Protein AF-A0A1Y2HUE1-F1 (afdb_monomer_lite)

Foldseek 3Di:
DCVVVVNDDAQQEDDDLVCLVVQDDVPRDHHYDCVRYVDPDDDRPFDWDDWDDDPPDTDTDTDD

Structure (mmCIF, N/CA/C/O backbone):
data_AF-A0A1Y2HUE1-F1
#
_entry.id   AF-A0A1Y2HUE1-F1
#
loop_
_atom_site.group_PDB
_atom_site.id
_atom_site.type_symbol
_atom_site.label_atom_id
_atom_site.label_alt_id
_atom_site.label_comp_id
_atom_site.label_asym_id
_atom_site.label_entity_id
_atom_site.label_seq_id
_atom_site.pdbx_PDB_ins_code
_atom_site.Cartn_x
_atom_site.Cartn_y
_atom_site.Cartn_z
_atom_site.occupancy
_atom_site.B_iso_or_equiv
_atom_site.auth_seq_id
_atom_site.auth_comp_id
_atom_site.auth_asym_id
_atom_site.auth_atom_id
_atom_site.pdbx_PDB_model_num
ATOM 1 N N . GLU A 1 1 ? -17.685 -0.291 -4.718 1.00 92.06 1 GLU A N 1
ATOM 2 C CA . GLU A 1 1 ? -19.004 -0.661 -4.154 1.00 92.06 1 GLU A CA 1
ATOM 3 C C . GLU A 1 1 ? -18.896 -1.649 -2.997 1.00 92.06 1 GLU A C 1
ATOM 5 O O . GLU A 1 1 ? -19.236 -1.265 -1.888 1.00 92.06 1 GLU A O 1
ATOM 10 N N . GLY A 1 2 ? -18.344 -2.857 -3.185 1.00 96.62 2 GLY A N 1
ATOM 11 C CA . GLY A 1 2 ? -18.227 -3.846 -2.095 1.00 96.62 2 GLY A CA 1
ATOM 12 C C . GLY A 1 2 ? -17.497 -3.338 -0.842 1.00 96.62 2 GLY A C 1
ATOM 13 O O . GLY A 1 2 ? -17.953 -3.560 0.275 1.00 96.62 2 GLY A O 1
ATOM 14 N N . THR A 1 3 ? -16.420 -2.566 -1.009 1.00 95.81 3 THR A N 1
ATOM 15 C CA . THR A 1 3 ? -15.710 -1.925 0.113 1.00 95.81 3 THR A CA 1
ATOM 16 C C . THR A 1 3 ? -16.509 -0.803 0.778 1.00 95.81 3 THR A C 1
ATOM 18 O O . THR A 1 3 ? -16.349 -0.566 1.970 1.00 95.81 3 THR A O 1
ATOM 21 N N . GLN A 1 4 ? -17.369 -0.098 0.040 1.00 93.06 4 GLN A N 1
ATOM 22 C CA . GLN A 1 4 ? -18.218 0.974 0.572 1.00 93.06 4 GLN A CA 1
ATOM 23 C C . GLN A 1 4 ? -19.391 0.400 1.371 1.00 93.06 4 GLN A C 1
ATOM 25 O O . GLN A 1 4 ? -19.724 0.932 2.423 1.00 93.06 4 GLN A O 1
ATOM 30 N N . ALA A 1 5 ? -19.951 -0.719 0.908 1.00 96.00 5 ALA A N 1
ATOM 31 C CA . ALA A 1 5 ? -20.992 -1.473 1.600 1.00 96.00 5 ALA A CA 1
ATOM 32 C C . ALA A 1 5 ? -20.467 -2.310 2.787 1.00 96.00 5 ALA A C 1
ATOM 34 O O . ALA A 1 5 ? -21.256 -2.952 3.471 1.00 96.00 5 ALA A O 1
ATOM 35 N N . GLY A 1 6 ? -19.149 -2.340 3.025 1.00 94.31 6 GLY A N 1
ATOM 36 C CA . GLY A 1 6 ? -18.531 -3.124 4.104 1.00 94.31 6 GLY A CA 1
ATOM 37 C C . GLY A 1 6 ? -18.441 -4.632 3.838 1.00 94.31 6 GLY A C 1
ATOM 38 O O . GLY A 1 6 ? -18.076 -5.383 4.734 1.00 94.31 6 GLY A O 1
ATOM 39 N N . LEU A 1 7 ? -18.738 -5.078 2.615 1.00 97.44 7 LEU A N 1
ATOM 40 C CA . LEU A 1 7 ? -18.673 -6.486 2.207 1.00 97.44 7 LEU A CA 1
ATOM 41 C C . LEU A 1 7 ? -17.239 -6.953 1.927 1.00 97.44 7 LEU A C 1
ATOM 43 O O . LEU A 1 7 ? -16.943 -8.140 2.020 1.00 97.44 7 LEU A O 1
ATOM 47 N N . LEU A 1 8 ? -16.357 -6.022 1.554 1.00 96.75 8 LEU A N 1
ATOM 48 C CA . LEU A 1 8 ? -14.943 -6.284 1.301 1.00 96.75 8 LEU A CA 1
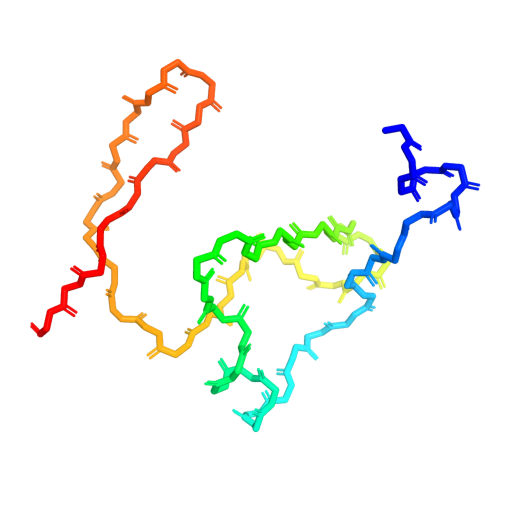ATOM 49 C C . LEU A 1 8 ? -14.073 -5.484 2.274 1.00 96.75 8 LEU A C 1
ATOM 51 O O . LEU A 1 8 ? -14.370 -4.308 2.522 1.00 96.75 8 LEU A O 1
ATOM 55 N N . PRO A 1 9 ? -12.984 -6.079 2.791 1.00 95.19 9 PRO A N 1
ATOM 56 C CA . PRO A 1 9 ? -12.088 -5.389 3.701 1.00 95.19 9 PRO A CA 1
ATOM 57 C C . PRO A 1 9 ? -11.383 -4.221 3.002 1.00 95.19 9 PRO A C 1
ATOM 59 O O . PRO A 1 9 ? -11.136 -4.235 1.795 1.00 95.19 9 PRO A O 1
ATOM 62 N N . ARG A 1 10 ? -11.036 -3.206 3.794 1.00 95.81 10 ARG A N 1
ATOM 63 C CA . ARG A 1 10 ? -10.221 -2.062 3.375 1.00 95.81 10 ARG A CA 1
ATOM 64 C C . ARG A 1 10 ? -8.961 -1.999 4.220 1.00 95.81 10 ARG A C 1
ATOM 66 O O . ARG A 1 10 ? -8.960 -2.396 5.384 1.00 95.81 10 ARG A O 1
ATOM 73 N N . THR A 1 11 ? -7.905 -1.429 3.661 1.00 97.00 11 THR A N 1
ATOM 74 C CA . THR A 1 11 ? -6.706 -1.084 4.421 1.00 97.00 11 THR A CA 1
ATOM 75 C C . THR A 1 11 ? -6.966 0.214 5.187 1.00 97.00 11 THR A C 1
ATOM 77 O O . THR A 1 11 ? -7.030 1.294 4.603 1.00 97.00 11 THR A O 1
ATOM 80 N N . THR A 1 12 ? -7.124 0.112 6.506 1.00 97.12 12 THR A N 1
ATOM 81 C CA . THR A 1 12 ? -7.503 1.232 7.392 1.00 97.12 12 THR A CA 1
ATOM 82 C C . THR A 1 12 ? -6.323 1.865 8.129 1.00 97.12 12 THR A C 1
ATOM 84 O O . THR A 1 12 ? -6.510 2.775 8.926 1.00 97.12 12 THR A O 1
ATOM 87 N N . ARG A 1 13 ? -5.093 1.403 7.878 1.00 97.38 13 ARG A N 1
ATOM 88 C CA . ARG A 1 13 ? -3.849 1.968 8.423 1.00 97.38 13 ARG A CA 1
ATOM 89 C C . ARG A 1 13 ? -2.656 1.588 7.558 1.00 97.38 13 ARG A C 1
ATOM 91 O O . ARG A 1 13 ? -2.737 0.657 6.758 1.00 97.38 13 ARG A O 1
ATOM 98 N N . ARG A 1 14 ? -1.511 2.243 7.768 1.00 97.25 14 ARG A N 1
ATOM 99 C CA . ARG A 1 14 ? -0.244 1.818 7.154 1.00 97.25 14 ARG A CA 1
ATOM 100 C C . ARG A 1 14 ? 0.123 0.391 7.563 1.00 97.25 14 ARG A C 1
ATOM 102 O O . ARG A 1 14 ? -0.049 -0.002 8.719 1.00 97.25 14 ARG A O 1
ATOM 109 N N . LEU A 1 15 ? 0.669 -0.345 6.598 1.00 96.81 15 LEU A N 1
ATOM 110 C CA . LEU A 1 15 ? 1.240 -1.665 6.826 1.00 96.81 15 LEU A CA 1
ATOM 111 C C . LEU A 1 15 ? 2.542 -1.569 7.626 1.00 96.81 15 LEU A C 1
ATOM 113 O O . LEU A 1 15 ? 3.383 -0.699 7.373 1.00 96.81 15 LEU A O 1
ATOM 117 N N . THR A 1 16 ? 2.712 -2.501 8.556 1.00 96.81 16 THR A N 1
ATOM 118 C CA . THR A 1 16 ? 3.972 -2.759 9.258 1.00 96.81 16 THR A CA 1
ATOM 119 C C . THR A 1 16 ? 5.024 -3.317 8.300 1.00 96.81 16 THR A C 1
ATOM 121 O O . THR A 1 16 ? 4.714 -3.762 7.195 1.00 96.81 16 THR A O 1
ATOM 124 N N . ALA A 1 17 ? 6.290 -3.325 8.724 1.00 94.75 17 ALA A N 1
ATOM 125 C CA . ALA A 1 17 ? 7.372 -3.865 7.906 1.00 94.75 17 ALA A CA 1
ATOM 126 C C . ALA A 1 17 ? 7.135 -5.332 7.499 1.00 94.75 17 ALA A C 1
ATOM 128 O O . ALA A 1 17 ? 7.396 -5.662 6.349 1.00 94.75 17 ALA A O 1
ATOM 129 N N . ALA A 1 18 ? 6.609 -6.165 8.404 1.00 96.06 18 ALA A N 1
ATOM 130 C CA . ALA A 1 18 ? 6.325 -7.576 8.138 1.00 96.06 18 ALA A CA 1
ATOM 131 C C . ALA A 1 18 ? 5.094 -7.778 7.236 1.00 96.06 18 ALA A C 1
ATOM 133 O O . ALA A 1 18 ? 5.084 -8.664 6.387 1.00 96.06 18 ALA A O 1
ATOM 134 N N . GLU A 1 19 ? 4.057 -6.944 7.381 1.00 96.62 19 GLU A N 1
ATOM 135 C CA . GLU A 1 19 ? 2.884 -6.993 6.495 1.00 96.62 19 GLU A CA 1
ATOM 136 C C . GLU A 1 19 ? 3.255 -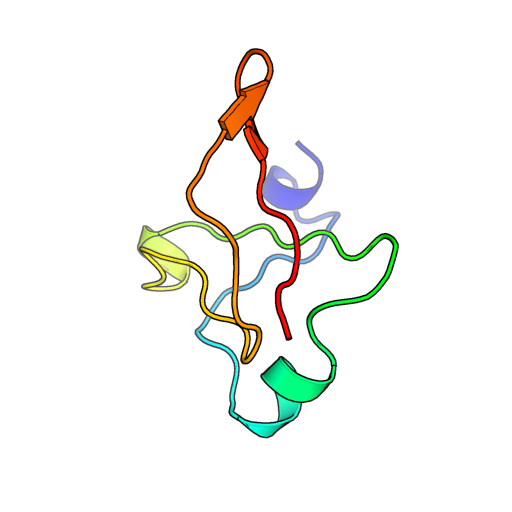6.610 5.058 1.00 96.62 19 GLU A C 1
ATOM 138 O O . GLU A 1 19 ? 2.751 -7.218 4.116 1.00 96.62 19 GLU A O 1
ATOM 143 N N . LYS A 1 20 ? 4.169 -5.645 4.876 1.00 96.75 20 LYS A N 1
ATOM 144 C CA . LYS A 1 20 ? 4.644 -5.237 3.545 1.00 96.75 20 LYS A CA 1
ATOM 145 C C . LYS A 1 20 ? 5.328 -6.368 2.780 1.00 96.75 20 LYS A C 1
ATOM 147 O O . LYS A 1 20 ? 5.147 -6.435 1.570 1.00 96.75 20 LYS A O 1
ATOM 152 N N . ASP A 1 21 ? 6.040 -7.259 3.470 1.00 94.56 21 ASP A N 1
ATOM 153 C CA . ASP A 1 21 ? 6.738 -8.399 2.849 1.00 94.56 21 ASP A CA 1
ATOM 154 C C . ASP A 1 21 ? 5.778 -9.389 2.176 1.00 94.56 21 ASP A C 1
ATOM 156 O O . ASP A 1 21 ? 6.184 -10.174 1.328 1.00 94.56 21 ASP A O 1
ATOM 160 N N . ARG A 1 22 ? 4.494 -9.357 2.550 1.00 94.69 22 ARG A N 1
ATOM 161 C CA . ARG A 1 22 ? 3.450 -10.250 2.026 1.00 94.69 22 ARG A CA 1
ATOM 162 C C . ARG A 1 22 ? 2.328 -9.497 1.313 1.00 94.69 22 ARG A C 1
ATOM 164 O O . ARG A 1 22 ? 1.327 -10.099 0.936 1.00 94.69 22 ARG A O 1
ATOM 171 N N . ALA A 1 23 ? 2.457 -8.178 1.176 1.00 95.50 23 ALA A N 1
ATOM 172 C CA . ALA A 1 23 ? 1.377 -7.329 0.691 1.00 95.50 23 ALA A CA 1
ATOM 173 C C . ALA A 1 23 ? 1.181 -7.433 -0.823 1.00 95.50 23 ALA A C 1
ATOM 175 O O . ALA A 1 23 ? 0.053 -7.313 -1.297 1.00 95.50 23 ALA A O 1
ATOM 176 N N . VAL A 1 24 ? 2.259 -7.640 -1.579 1.00 95.81 24 VAL A N 1
ATOM 177 C CA . VAL A 1 24 ? 2.224 -7.670 -3.042 1.00 95.81 24 VAL A CA 1
ATOM 178 C C . VAL A 1 24 ? 2.431 -9.098 -3.520 1.00 95.81 24 VAL A C 1
ATOM 180 O O . VAL A 1 24 ? 3.447 -9.723 -3.238 1.00 95.81 24 VAL A O 1
ATOM 183 N N . TYR A 1 25 ? 1.437 -9.611 -4.231 1.00 95.88 25 TYR A N 1
ATOM 184 C CA . TYR A 1 25 ? 1.462 -10.892 -4.923 1.00 95.88 25 TYR A CA 1
ATOM 185 C C . TYR A 1 25 ? 0.459 -10.837 -6.079 1.00 95.88 25 TYR A C 1
ATOM 187 O O . TYR A 1 25 ? -0.379 -9.931 -6.152 1.00 95.88 25 TYR A O 1
ATOM 195 N N . HIS A 1 26 ? 0.530 -11.801 -6.996 1.00 96.12 26 HIS A N 1
ATOM 196 C CA . HIS A 1 26 ? -0.393 -11.857 -8.125 1.00 96.12 26 HIS A CA 1
ATOM 197 C C . HIS A 1 26 ? -1.856 -11.921 -7.647 1.00 96.12 26 H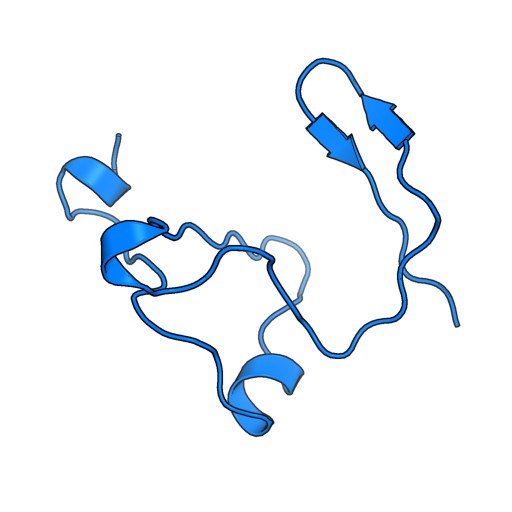IS A C 1
ATOM 199 O O . HIS A 1 26 ? -2.251 -12.858 -6.956 1.00 96.12 26 HIS A O 1
ATOM 205 N N . GLY A 1 27 ? -2.668 -10.937 -8.045 1.00 96.56 27 GLY A N 1
ATOM 206 C CA . GLY A 1 27 ? -4.081 -10.836 -7.663 1.00 96.56 27 GLY A CA 1
ATOM 207 C C . GLY A 1 27 ? -4.353 -10.071 -6.363 1.00 96.56 27 GLY A C 1
ATOM 208 O O . GLY A 1 27 ? -5.514 -9.926 -5.988 1.00 96.56 27 GLY A O 1
ATOM 209 N N . ALA A 1 28 ? -3.327 -9.546 -5.687 1.00 95.88 28 ALA A N 1
ATOM 210 C CA . ALA A 1 28 ? -3.519 -8.689 -4.522 1.00 95.88 28 ALA A CA 1
ATOM 211 C C . ALA A 1 28 ? -4.188 -7.359 -4.917 1.00 95.88 28 ALA A C 1
ATOM 213 O O . ALA A 1 28 ? -3.683 -6.625 -5.767 1.00 95.88 28 ALA A O 1
ATOM 214 N N . ILE A 1 29 ? -5.306 -7.026 -4.266 1.00 96.69 29 ILE A N 1
ATOM 215 C CA . ILE A 1 29 ? -6.027 -5.761 -4.452 1.00 96.69 29 ILE A CA 1
ATOM 216 C C . ILE A 1 29 ? -6.114 -5.054 -3.102 1.00 96.69 29 ILE A C 1
ATOM 218 O O . ILE A 1 29 ? -6.695 -5.579 -2.154 1.00 96.69 29 ILE A O 1
ATOM 222 N N . HIS A 1 30 ? -5.570 -3.840 -3.034 1.00 96.56 30 HIS A N 1
ATOM 223 C CA . HIS A 1 30 ? -5.610 -2.997 -1.839 1.00 96.56 30 HIS A CA 1
ATOM 224 C C . HIS A 1 30 ? -6.474 -1.770 -2.098 1.00 96.56 30 HIS A C 1
ATOM 226 O O . HIS A 1 30 ? -6.291 -1.066 -3.089 1.00 96.56 30 HIS A O 1
ATOM 232 N N . VAL A 1 31 ? -7.406 -1.497 -1.187 1.00 97.38 31 VAL A N 1
ATOM 233 C CA . VAL A 1 31 ? -8.284 -0.324 -1.244 1.00 97.38 31 VAL A CA 1
ATOM 234 C C . VAL A 1 31 ? -8.204 0.397 0.092 1.00 97.38 31 VAL A C 1
ATOM 236 O O . VAL A 1 31 ? -8.477 -0.198 1.134 1.00 97.38 31 VAL A O 1
ATOM 239 N N . PHE A 1 32 ? -7.852 1.680 0.070 1.00 97.19 32 PHE A N 1
ATOM 240 C CA . PHE A 1 32 ? -7.793 2.529 1.257 1.00 97.19 32 PHE A CA 1
ATOM 241 C C . PHE A 1 32 ? -8.450 3.881 0.994 1.00 97.19 32 PHE A C 1
ATOM 243 O O . PHE A 1 32 ? -8.418 4.404 -0.119 1.00 97.19 32 PHE A O 1
ATOM 250 N N . LEU A 1 33 ? -9.032 4.455 2.044 1.00 96.38 33 LEU A N 1
ATOM 251 C CA . LEU A 1 33 ? -9.529 5.827 2.040 1.00 96.38 33 LEU A CA 1
ATOM 252 C C . LEU A 1 33 ? -8.498 6.718 2.733 1.00 96.38 33 LEU A C 1
ATOM 254 O O . LEU A 1 33 ? -8.076 6.409 3.848 1.00 96.38 33 LEU A O 1
ATOM 258 N N . GLU A 1 34 ? -8.107 7.832 2.109 1.00 97.31 34 GLU A N 1
ATOM 259 C CA . GLU A 1 34 ? -7.066 8.718 2.658 1.00 97.31 34 GLU A CA 1
ATOM 260 C C . GLU A 1 34 ? -7.419 9.216 4.070 1.00 97.31 34 GLU A C 1
ATOM 262 O O . GLU A 1 34 ? -6.571 9.185 4.958 1.00 97.31 34 GLU A O 1
ATOM 267 N N . ARG A 1 35 ? -8.678 9.619 4.303 1.00 96.06 35 ARG A N 1
ATOM 268 C CA . ARG A 1 35 ? -9.131 10.146 5.605 1.00 96.06 35 ARG A CA 1
ATOM 269 C C . ARG A 1 35 ? -9.156 9.096 6.719 1.00 96.06 35 ARG A C 1
ATOM 271 O O . ARG A 1 35 ? -8.809 9.420 7.844 1.00 96.06 35 ARG A O 1
ATOM 278 N N . GLU A 1 36 ? -9.580 7.872 6.407 1.00 95.81 36 GLU A N 1
ATOM 279 C CA . GLU A 1 36 ? -9.673 6.765 7.376 1.00 95.81 36 GLU A CA 1
ATOM 280 C C . GLU A 1 36 ? -8.280 6.214 7.705 1.00 95.81 36 GLU A C 1
ATOM 282 O O . GLU A 1 36 ? -7.951 5.999 8.865 1.00 95.81 36 GLU A O 1
ATOM 287 N N . SER A 1 37 ? -7.449 6.015 6.677 1.00 97.31 37 SER A N 1
ATOM 288 C CA . SER A 1 37 ? -6.170 5.309 6.807 1.00 97.31 37 SER A CA 1
ATOM 289 C C . SER A 1 37 ? -4.953 6.197 7.058 1.00 97.31 37 SER A C 1
ATOM 291 O O . SER A 1 37 ? -3.899 5.698 7.462 1.00 97.31 37 SER A O 1
ATOM 293 N N . GLY A 1 38 ? -5.043 7.492 6.737 1.00 97.56 38 GLY A N 1
ATOM 294 C CA . GLY A 1 38 ? -3.893 8.399 6.679 1.00 97.56 38 GLY A CA 1
ATOM 295 C C . GLY A 1 38 ? -2.894 8.075 5.555 1.00 97.56 38 GLY A C 1
ATOM 296 O O . GLY A 1 38 ? -1.799 8.649 5.501 1.00 97.56 38 GLY A O 1
ATOM 297 N N . ILE A 1 39 ? -3.224 7.146 4.651 1.00 98.06 39 ILE A N 1
ATOM 298 C CA . ILE A 1 39 ? -2.380 6.773 3.514 1.00 98.06 39 ILE A CA 1
ATOM 299 C C . ILE A 1 39 ? -2.692 7.705 2.342 1.00 98.06 39 ILE A C 1
ATOM 301 O O . ILE A 1 39 ? -3.782 7.672 1.785 1.00 98.06 39 ILE A O 1
ATOM 305 N N . LYS A 1 40 ? -1.698 8.506 1.941 1.00 97.56 40 LYS A N 1
ATOM 306 C CA . LYS A 1 40 ? -1.752 9.348 0.726 1.00 97.56 40 LYS A CA 1
ATOM 307 C C . LYS A 1 40 ? -1.040 8.730 -0.473 1.00 97.56 40 LYS A C 1
ATOM 309 O O . LYS A 1 40 ? -1.297 9.073 -1.618 1.00 97.56 40 LYS A O 1
ATOM 314 N N . ARG A 1 41 ? -0.072 7.859 -0.188 1.00 97.19 41 ARG A N 1
ATOM 315 C CA . ARG A 1 41 ? 0.740 7.129 -1.161 1.00 97.19 41 ARG A CA 1
ATOM 316 C C . ARG A 1 41 ? 0.958 5.729 -0.620 1.00 97.19 41 ARG A C 1
ATOM 318 O O . ARG A 1 41 ? 1.367 5.583 0.539 1.00 97.19 41 ARG A O 1
ATOM 325 N N . TRP A 1 42 ? 0.661 4.738 -1.449 1.00 97.44 42 TRP A N 1
ATOM 326 C CA . TRP A 1 42 ? 0.967 3.350 -1.151 1.00 97.44 42 TRP A CA 1
ATOM 327 C C . TRP A 1 42 ? 2.484 3.144 -1.119 1.00 97.44 42 TRP A C 1
ATOM 329 O O . TRP A 1 42 ? 3.212 3.742 -1.907 1.00 97.44 42 TRP A O 1
ATOM 339 N N . THR A 1 43 ? 2.953 2.334 -0.173 1.00 96.50 43 THR A N 1
ATOM 340 C CA . THR A 1 43 ? 4.360 1.933 -0.076 1.00 96.50 43 THR A CA 1
ATOM 341 C C . THR A 1 43 ? 4.411 0.453 0.263 1.00 96.50 43 THR A C 1
ATOM 343 O O . THR A 1 43 ? 4.113 0.071 1.400 1.00 96.50 43 THR A O 1
ATOM 346 N N . ASP A 1 44 ? 4.820 -0.351 -0.696 1.00 93.50 44 ASP A N 1
ATOM 347 C CA . ASP A 1 44 ? 5.332 -1.702 -0.501 1.00 93.50 44 ASP A CA 1
ATOM 348 C C . ASP A 1 44 ? 6.872 -1.634 -0.542 1.00 93.50 44 ASP A C 1
ATOM 350 O O . ASP A 1 44 ? 7.440 -0.561 -0.747 1.00 93.50 44 ASP A O 1
ATOM 354 N N . LYS A 1 45 ? 7.583 -2.711 -0.209 1.00 93.25 45 LYS A N 1
ATOM 355 C CA . LYS A 1 45 ? 9.059 -2.690 -0.162 1.00 93.25 45 LYS A CA 1
ATOM 356 C C . LYS A 1 45 ? 9.706 -2.890 -1.542 1.00 93.25 45 LYS A C 1
ATOM 358 O O . LYS A 1 45 ? 10.895 -3.182 -1.601 1.00 93.25 45 LYS A O 1
ATOM 363 N N . LEU A 1 46 ? 8.933 -2.778 -2.621 1.00 94.94 46 LEU A N 1
ATOM 364 C CA . LEU A 1 46 ? 9.403 -3.083 -3.966 1.00 94.94 46 LEU A CA 1
ATOM 365 C C . LEU A 1 46 ? 9.930 -1.826 -4.659 1.00 94.94 46 LEU A C 1
ATOM 367 O O . LEU A 1 46 ? 9.474 -0.706 -4.406 1.00 94.94 46 LEU A O 1
ATOM 371 N N . HIS A 1 47 ? 10.895 -2.024 -5.552 1.00 96.25 47 HIS A N 1
ATOM 372 C CA . HIS A 1 47 ? 11.358 -0.976 -6.447 1.00 96.25 47 HIS A CA 1
ATOM 373 C C . HIS A 1 47 ? 10.505 -1.006 -7.712 1.00 96.25 47 HIS A C 1
ATOM 375 O O . HIS A 1 47 ? 10.328 -2.045 -8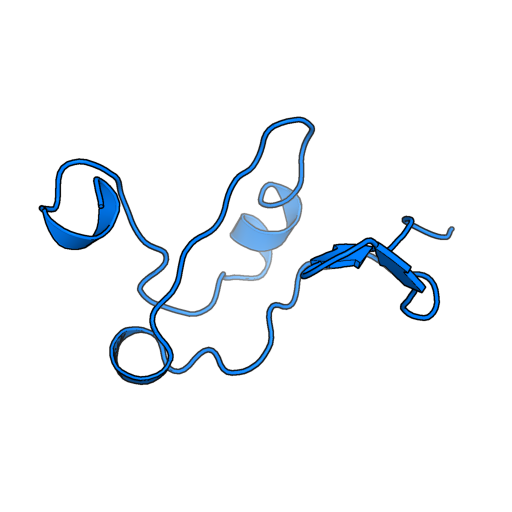.344 1.00 96.25 47 HIS A O 1
ATOM 381 N N . TRP A 1 48 ? 9.965 0.152 -8.084 1.00 97.62 48 TRP A N 1
ATOM 382 C CA . TRP A 1 48 ? 9.057 0.286 -9.218 1.00 97.62 48 TRP A CA 1
ATOM 383 C C . TRP A 1 48 ? 9.657 1.169 -10.304 1.00 97.62 48 TRP A C 1
ATOM 385 O O . TRP A 1 48 ? 10.295 2.186 -10.027 1.00 97.62 48 TRP A O 1
ATOM 395 N N . SER A 1 49 ? 9.381 0.816 -11.558 1.00 98.25 49 SER A N 1
ATOM 396 C CA . SER A 1 49 ? 9.680 1.654 -12.714 1.00 98.25 49 SER A CA 1
ATOM 397 C C . SER A 1 49 ? 8.998 3.024 -12.620 1.00 98.25 49 SER A C 1
ATOM 399 O O . SER A 1 49 ? 8.004 3.206 -11.916 1.00 98.25 49 SER A O 1
ATOM 401 N N . ALA A 1 50 ? 9.440 3.982 -13.440 1.00 98.19 50 ALA A N 1
ATOM 402 C CA . ALA A 1 50 ? 8.663 5.198 -13.674 1.00 98.19 50 ALA A CA 1
ATOM 403 C C . ALA A 1 50 ? 7.243 4.858 -14.168 1.00 98.19 50 ALA A C 1
ATOM 405 O O . ALA A 1 50 ? 7.047 3.870 -14.887 1.00 98.19 50 ALA A O 1
ATOM 406 N N . SER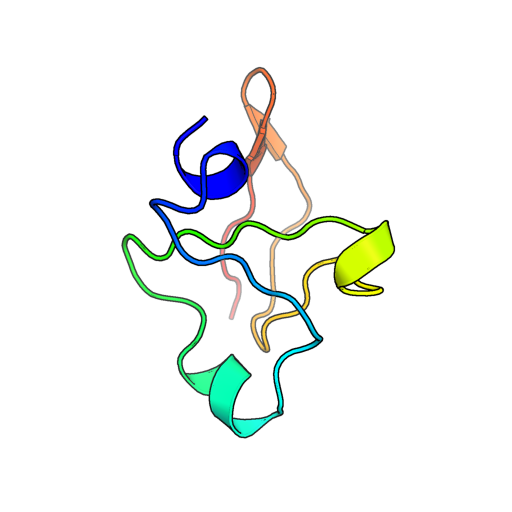 A 1 51 ? 6.263 5.689 -13.808 1.00 98.06 51 SER A N 1
ATOM 407 C CA . SER A 1 51 ? 4.865 5.446 -14.158 1.00 98.06 51 SER A CA 1
ATOM 408 C C . SER A 1 51 ? 4.633 5.464 -15.671 1.00 98.06 51 SER A C 1
ATOM 410 O O . SER A 1 51 ? 5.306 6.163 -16.444 1.00 98.06 51 SER A O 1
ATOM 412 N N . ARG A 1 52 ? 3.651 4.674 -16.105 1.00 98.25 52 ARG A N 1
ATOM 413 C CA . ARG A 1 52 ? 3.094 4.690 -17.460 1.00 98.25 52 ARG A CA 1
ATOM 414 C C . ARG A 1 52 ? 1.578 4.792 -17.377 1.00 98.25 52 ARG A C 1
ATOM 416 O O . ARG A 1 52 ? 0.969 4.151 -16.528 1.00 98.25 52 ARG A O 1
ATOM 423 N N . ILE A 1 53 ? 0.976 5.597 -18.244 1.00 98.25 53 ILE A N 1
ATOM 424 C CA . ILE A 1 53 ? -0.480 5.763 -18.289 1.00 98.25 53 ILE A CA 1
ATOM 425 C C . ILE A 1 53 ? -1.076 4.651 -19.154 1.00 98.25 53 ILE A C 1
ATOM 427 O O . ILE A 1 53 ? -0.633 4.443 -20.282 1.00 98.25 53 ILE A O 1
ATOM 431 N N . ALA A 1 54 ? -2.088 3.962 -18.631 1.00 97.44 54 ALA A N 1
ATOM 432 C CA . ALA A 1 54 ? -2.908 3.003 -19.366 1.00 97.44 54 ALA A CA 1
ATOM 433 C C . ALA A 1 54 ? -4.389 3.306 -19.096 1.00 97.44 54 ALA A C 1
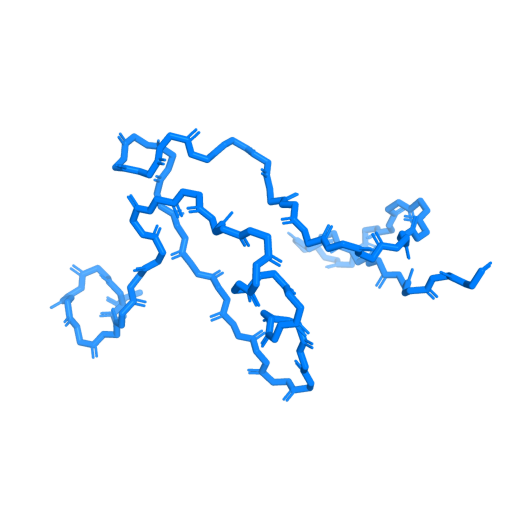ATOM 435 O O . ALA A 1 54 ? -4.954 2.889 -18.084 1.00 97.44 54 ALA A O 1
ATOM 436 N N . GLY A 1 55 ? -5.013 4.096 -19.974 1.00 97.44 55 GLY A N 1
ATOM 437 C CA . GLY A 1 55 ? -6.359 4.624 -19.739 1.00 97.44 55 GLY A CA 1
ATOM 438 C C . GLY A 1 55 ? -6.406 5.464 -18.459 1.00 97.44 55 GLY A C 1
ATOM 439 O O . GLY A 1 55 ? -5.678 6.445 -18.332 1.00 97.44 55 GLY A O 1
ATOM 440 N N . HIS A 1 56 ? -7.233 5.054 -17.498 1.00 97.75 56 HIS A N 1
ATOM 441 C CA . HIS A 1 56 ? -7.384 5.724 -16.199 1.00 97.75 56 HIS A CA 1
ATOM 442 C C . HIS A 1 56 ? -6.392 5.247 -15.126 1.00 97.75 56 HIS A C 1
ATOM 444 O O . HIS A 1 56 ? -6.499 5.658 -13.971 1.00 97.75 56 HIS A O 1
ATOM 450 N N . PHE A 1 57 ? -5.446 4.375 -15.477 1.00 98.12 57 PHE A N 1
ATOM 451 C CA . PHE A 1 57 ? -4.546 3.737 -14.522 1.00 98.12 57 PHE A CA 1
ATOM 452 C C . PHE A 1 57 ? -3.099 4.192 -14.693 1.00 98.12 57 PHE A C 1
ATOM 454 O O . PHE A 1 57 ? -2.633 4.478 -15.799 1.00 98.12 57 PHE A O 1
ATOM 461 N N . LEU A 1 58 ? -2.377 4.197 -13.571 1.00 98.31 58 LEU A N 1
ATOM 462 C CA . LEU A 1 58 ? -0.922 4.259 -13.547 1.00 98.31 58 LEU A CA 1
ATOM 463 C C . LEU A 1 58 ? -0.381 2.839 -13.410 1.00 98.31 58 LEU A C 1
ATOM 465 O O . LEU A 1 58 ? -0.690 2.139 -12.448 1.00 98.31 58 LEU A O 1
ATOM 469 N N . MET A 1 59 ? 0.426 2.437 -14.382 1.00 98.06 59 MET A N 1
ATOM 470 C CA . MET A 1 59 ? 1.081 1.140 -14.437 1.00 98.06 59 MET A CA 1
ATOM 471 C C . MET A 1 59 ? 2.550 1.281 -14.058 1.00 98.06 59 MET A C 1
ATOM 473 O O . MET A 1 59 ? 3.234 2.219 -14.480 1.00 98.06 59 MET A O 1
ATOM 477 N N . TYR A 1 60 ? 3.022 0.299 -13.301 1.00 97.94 60 TYR A N 1
ATOM 478 C CA . TYR A 1 60 ? 4.390 0.169 -12.822 1.00 97.94 60 TYR A CA 1
ATOM 479 C C . TYR A 1 60 ? 4.855 -1.264 -13.092 1.00 97.94 60 TYR A C 1
ATOM 481 O O . TYR A 1 60 ? 4.038 -2.187 -13.092 1.00 97.94 60 TYR A O 1
ATOM 489 N N . ARG A 1 61 ? 6.151 -1.456 -13.339 1.00 97.25 61 ARG A N 1
ATOM 490 C CA . ARG A 1 61 ? 6.785 -2.782 -13.330 1.00 97.25 61 ARG A CA 1
ATOM 491 C C . ARG A 1 61 ? 7.782 -2.835 -12.193 1.00 97.25 61 ARG A C 1
ATOM 493 O O . ARG A 1 61 ? 8.460 -1.836 -11.950 1.00 97.25 61 ARG A O 1
ATOM 500 N N . GLU A 1 62 ? 7.840 -3.970 -11.515 1.00 96.50 62 GLU A N 1
ATOM 501 C CA . GLU A 1 62 ? 8.898 -4.225 -10.547 1.00 96.50 62 GLU A CA 1
ATOM 502 C C . GLU A 1 62 ? 10.243 -4.202 -11.280 1.00 96.50 62 GLU A C 1
ATOM 504 O O . GLU A 1 62 ? 10.353 -4.691 -12.410 1.00 96.50 62 GLU A O 1
ATOM 509 N N . ILE A 1 63 ? 11.224 -3.547 -10.670 1.00 95.75 63 ILE A N 1
ATOM 510 C CA . ILE A 1 63 ? 12.603 -3.480 -11.146 1.00 95.75 63 ILE A CA 1
ATOM 511 C C . ILE A 1 63 ? 13.508 -4.081 -10.074 1.00 95.75 63 ILE A C 1
ATOM 513 O O . ILE A 1 63 ? 13.244 -3.919 -8.882 1.00 95.75 63 ILE A O 1
ATOM 517 N N . GLU A 1 64 ? 14.543 -4.781 -10.522 1.00 82.62 64 GLU A N 1
ATOM 518 C CA . GLU A 1 64 ? 15.574 -5.376 -9.668 1.00 82.62 64 GLU A CA 1
ATOM 519 C C . GLU A 1 64 ? 16.711 -4.380 -9.404 1.00 82.62 64 GLU A C 1
ATOM 521 O O . GLU A 1 64 ? 17.062 -3.622 -10.344 1.00 82.62 64 GLU A O 1
#

Radius of gyration: 13.11 Å; chains: 1; bounding box: 37×22×29 Å

Sequence (64 aa):
EGTQAGLLPRTTRRLTAAEKDRAVYHGAIHVFLERESGIKRWTDKLHWSASRIAGHFLMYREIE

Organism: NCBI:txid765915

Secondary structure (DSSP, 8-state):
-TTTTTSS----SPPPHHHHTTT--TT------HHHH--SS---S--BPPPEEETTEEE--B--

InterPro domains:
  IPR018608 Global transcription regulator [PF09729] (3-64)
  IPR018608 Global transcription regulator [PTHR28027] (1-64)

pLDDT: mean 96.3, std 2.19, range [82.62, 98.31]